Protein AF-A0A966SMQ7-F1 (afdb_monomer_lite)

Foldseek 3Di:
DDDDDPDDPVNDDDDPDDPDDDDDDDDDDPPPCPVVVQLPPQQEEEAAFPPDCPQVVCVVVVNGHHHADWDADPNDIDRYDPALVSVVVVVVCVVPDDDNHDYYHYPPPVRNVVRLLQVLQCPPFVVDPDCVGLVPPCNVVVSSDD

pLDDT: mean 89.0, std 8.27, range [53.69, 97.31]

Sequence (146 aa):
MRKAQRFSLESISNRPKEKVSHRIVINGIAGIGKTSLAAQFPSPVFIQSRGESGLQVLESAGICSAPIMPFEHDGKTFYEAQSYEDVADAIDWLAMNDHPYKTLCIDVLNGVEKLIHESVCNSQFGGDWGDKGFSSFMRGYEVSIP

Radius of gyration: 20.82 Å; chains: 1; bounding box: 60×41×55 Å

Structure (mmCIF, N/CA/C/O backbone):
data_AF-A0A966SMQ7-F1
#
_entry.id   AF-A0A966SMQ7-F1
#
loop_
_atom_site.group_PDB
_atom_site.id
_atom_site.type_symbol
_atom_site.label_atom_id
_atom_site.label_alt_id
_atom_site.label_comp_id
_atom_site.label_asym_id
_atom_site.label_entity_id
_atom_site.label_seq_id
_atom_site.pdbx_PDB_ins_code
_atom_site.Cartn_x
_atom_site.Cartn_y
_atom_site.Cartn_z
_atom_site.occupancy
_atom_site.B_iso_or_equiv
_atom_site.auth_seq_id
_atom_site.auth_comp_id
_atom_site.auth_asym_id
_atom_site.auth_atom_id
_atom_site.pdbx_PDB_model_num
ATOM 1 N N . MET A 1 1 ? -44.597 25.538 21.542 1.00 56.06 1 MET A N 1
ATOM 2 C CA . MET A 1 1 ? -44.121 24.305 22.214 1.00 56.06 1 MET A CA 1
ATOM 3 C C . MET A 1 1 ? -43.608 23.328 21.162 1.00 56.06 1 MET A C 1
ATOM 5 O O . MET A 1 1 ? -44.363 23.004 20.254 1.00 56.06 1 MET A O 1
ATOM 9 N N . ARG A 1 2 ? -42.336 22.898 21.214 1.00 54.38 2 ARG A N 1
ATOM 10 C CA . ARG A 1 2 ? -41.827 21.838 20.319 1.00 54.38 2 ARG A CA 1
ATOM 11 C C . ARG A 1 2 ? -42.464 20.503 20.727 1.00 54.38 2 ARG A C 1
ATOM 13 O O . ARG A 1 2 ? -42.486 20.187 21.911 1.00 54.38 2 ARG A O 1
ATOM 20 N N . LYS A 1 3 ? -43.009 19.758 19.755 1.00 59.59 3 LYS A N 1
ATOM 21 C CA . LYS A 1 3 ? -43.557 18.403 19.956 1.00 59.59 3 LYS A CA 1
ATOM 22 C C . LYS A 1 3 ? -42.524 17.510 20.657 1.00 59.59 3 LYS A C 1
ATOM 24 O O . LYS A 1 3 ? -41.335 17.618 20.364 1.00 59.59 3 LYS A O 1
ATOM 29 N N . ALA A 1 4 ? -43.014 16.639 21.541 1.00 72.25 4 ALA A N 1
ATOM 30 C CA . ALA A 1 4 ? -42.242 15.624 22.255 1.00 72.25 4 ALA A CA 1
ATOM 31 C C . ALA A 1 4 ? -41.311 14.830 21.316 1.00 72.25 4 ALA A C 1
ATOM 33 O O . ALA A 1 4 ? -41.637 14.619 20.142 1.00 72.25 4 ALA A O 1
ATOM 34 N N . GLN A 1 5 ? -40.147 14.424 21.838 1.00 74.00 5 GLN A N 1
ATOM 35 C CA . GLN A 1 5 ? -39.130 13.657 21.111 1.00 74.00 5 GLN A CA 1
ATOM 36 C C . GLN A 1 5 ? -39.747 12.433 20.419 1.00 74.00 5 GLN A C 1
ATOM 38 O O . GLN A 1 5 ? -40.477 11.659 21.028 1.00 74.00 5 GLN A O 1
ATOM 43 N N . ARG A 1 6 ? -39.443 12.267 19.125 1.00 84.00 6 ARG A N 1
ATOM 44 C CA . ARG A 1 6 ? -39.917 11.156 18.276 1.00 84.00 6 ARG A CA 1
ATOM 45 C C . ARG A 1 6 ? -38.964 9.950 18.265 1.00 84.00 6 ARG A C 1
ATOM 47 O O . ARG A 1 6 ? -39.022 9.141 17.347 1.00 84.00 6 ARG A O 1
ATOM 54 N N . PHE A 1 7 ? -38.051 9.870 19.226 1.00 82.69 7 PHE A N 1
ATOM 55 C CA . PHE A 1 7 ? -37.044 8.815 19.330 1.00 82.69 7 PHE A CA 1
ATOM 56 C C . PHE A 1 7 ? -36.690 8.580 20.803 1.00 82.69 7 PHE A C 1
ATOM 58 O O . PHE A 1 7 ? -36.779 9.516 21.599 1.00 82.69 7 PHE A O 1
ATOM 65 N N . SER A 1 8 ? -36.272 7.361 21.155 1.00 85.62 8 SER A N 1
ATOM 66 C CA . SER A 1 8 ? -35.666 7.049 22.458 1.00 85.62 8 SER A CA 1
ATOM 67 C C . SER A 1 8 ? -34.187 6.714 22.280 1.00 85.62 8 SER A C 1
ATOM 69 O O . SER A 1 8 ? -33.795 6.160 21.251 1.00 85.62 8 SER A O 1
ATOM 71 N N . LEU A 1 9 ? -33.352 7.032 23.272 1.00 84.38 9 LEU A N 1
ATOM 72 C CA . LEU A 1 9 ? -31.930 6.666 23.236 1.00 84.38 9 LEU A CA 1
ATOM 73 C C . LEU A 1 9 ? -31.742 5.144 23.182 1.00 84.38 9 LEU A C 1
ATOM 75 O O . LEU A 1 9 ? -30.863 4.660 22.482 1.00 84.38 9 LEU A O 1
ATOM 79 N N . GLU A 1 10 ? -32.627 4.396 23.837 1.00 85.62 10 GLU A N 1
ATOM 80 C CA . GLU A 1 10 ? -32.652 2.927 23.822 1.00 85.62 10 GLU A CA 1
ATOM 81 C C . GLU A 1 10 ? -32.962 2.349 22.432 1.00 85.62 10 GLU A C 1
ATOM 83 O O . GLU A 1 10 ? -32.532 1.247 22.109 1.00 85.62 10 GLU A O 1
ATOM 88 N N . SER A 1 11 ? -33.695 3.090 21.590 1.00 84.31 11 SER A N 1
ATOM 89 C CA . SER A 1 11 ? -34.009 2.674 20.215 1.00 84.31 11 SER A CA 1
ATOM 90 C C . SER A 1 11 ? -32.849 2.875 19.233 1.00 84.31 11 SER A C 1
ATOM 92 O O . SER A 1 11 ? -32.920 2.414 18.090 1.00 84.31 11 SER A O 1
ATOM 94 N N . ILE A 1 12 ? -31.772 3.547 19.659 1.00 86.31 12 ILE A N 1
ATOM 95 C CA . ILE A 1 12 ? -30.569 3.724 18.846 1.00 86.31 12 ILE A CA 1
ATOM 96 C C . ILE A 1 12 ? -29.869 2.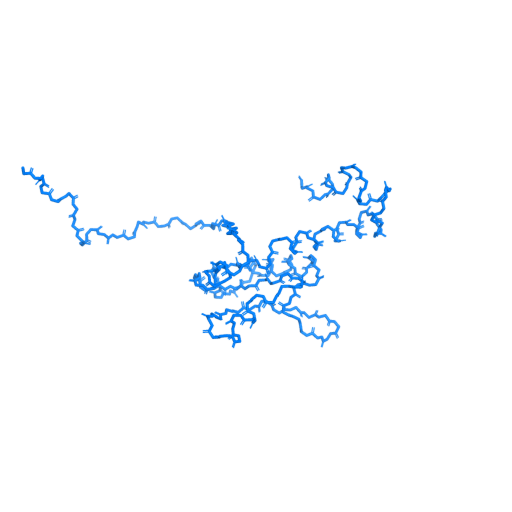374 18.747 1.00 86.31 12 ILE A C 1
ATOM 98 O O . ILE A 1 12 ? -29.251 1.885 19.688 1.00 86.31 12 ILE A O 1
ATOM 102 N N . SER A 1 13 ? -29.962 1.773 17.569 1.00 85.50 13 SER A N 1
ATOM 103 C CA . SER A 1 13 ? -29.355 0.485 17.277 1.00 85.50 13 SER A CA 1
ATOM 104 C C . SER A 1 13 ? -28.687 0.511 15.912 1.00 85.50 13 SER A C 1
ATOM 106 O O . SER A 1 13 ? -29.078 1.250 15.001 1.00 85.50 13 SER A O 1
ATOM 108 N N . ASN A 1 14 ? -27.658 -0.320 15.766 1.00 83.25 14 ASN A N 1
ATOM 109 C CA . ASN A 1 14 ? -27.121 -0.622 14.452 1.00 83.25 14 ASN A CA 1
ATOM 110 C C . ASN A 1 14 ? -28.182 -1.395 13.671 1.00 83.25 14 ASN A C 1
ATOM 112 O O . ASN A 1 14 ? -28.677 -2.422 14.130 1.00 83.25 14 ASN A O 1
ATOM 116 N N . ARG A 1 15 ? -28.518 -0.904 12.478 1.00 82.00 15 ARG A N 1
ATOM 117 C CA . ARG A 1 15 ? -29.392 -1.636 11.558 1.00 82.00 15 ARG A CA 1
ATOM 118 C C . ARG A 1 15 ? -28.704 -2.933 11.115 1.00 82.00 15 ARG A C 1
ATOM 120 O O . ARG A 1 15 ? -27.468 -2.973 11.122 1.00 82.00 15 ARG A O 1
ATOM 127 N N . PRO A 1 16 ? -29.470 -3.962 10.703 1.00 75.00 16 PRO A N 1
ATOM 128 C CA . PRO A 1 16 ? -28.907 -5.136 10.051 1.00 75.00 16 PRO A CA 1
ATOM 129 C C . PRO A 1 16 ? -27.984 -4.675 8.927 1.00 75.00 16 PRO A C 1
ATOM 131 O O . PRO A 1 16 ? -28.400 -3.930 8.039 1.00 75.00 16 PRO A O 1
ATOM 134 N N . LYS A 1 17 ? -26.708 -5.038 9.027 1.00 71.88 17 LYS A N 1
ATOM 135 C CA . LYS A 1 17 ? -25.718 -4.700 8.012 1.00 71.88 17 LYS A CA 1
ATOM 136 C C . LYS A 1 17 ? -25.735 -5.809 6.977 1.00 71.88 17 LYS A C 1
ATOM 138 O O . LYS A 1 17 ? -25.481 -6.962 7.320 1.00 71.88 17 LYS A O 1
ATOM 143 N N . GLU A 1 18 ? -26.004 -5.463 5.728 1.00 78.44 18 GLU A N 1
ATOM 144 C CA . GLU A 1 18 ? -25.628 -6.347 4.632 1.00 78.44 18 GLU A CA 1
ATOM 145 C C . GLU A 1 18 ? -24.103 -6.438 4.572 1.00 78.44 18 GLU A C 1
ATOM 147 O O . GLU A 1 18 ? -23.388 -5.467 4.841 1.00 78.44 18 GLU A O 1
ATOM 152 N N . LYS A 1 19 ? -23.594 -7.630 4.258 1.00 73.75 19 LYS A N 1
ATOM 153 C CA . LYS A 1 19 ? -22.158 -7.870 4.146 1.00 73.75 19 LYS A CA 1
ATOM 154 C C . LYS A 1 19 ? -21.695 -7.392 2.770 1.00 73.75 19 LYS A C 1
ATOM 156 O O . LYS A 1 19 ? -21.593 -8.178 1.837 1.00 73.75 19 LYS A O 1
ATOM 161 N N . VAL A 1 20 ? -21.465 -6.089 2.655 1.00 79.44 20 VAL A N 1
ATOM 162 C CA . VAL A 1 20 ? -20.941 -5.446 1.446 1.00 79.44 20 VAL A CA 1
ATOM 163 C C . VAL A 1 20 ? -19.522 -4.944 1.688 1.00 79.44 20 VAL A C 1
ATOM 165 O O . VAL A 1 20 ? -19.226 -4.349 2.724 1.00 79.44 20 VAL A O 1
ATOM 168 N N . SER A 1 21 ? -18.641 -5.181 0.721 1.00 80.56 21 SER A N 1
ATOM 169 C CA . SER A 1 21 ? -17.293 -4.615 0.719 1.00 80.56 21 SER A CA 1
ATOM 170 C C . SER A 1 21 ? -17.341 -3.233 0.075 1.00 80.56 21 SER A C 1
ATOM 172 O O . SER A 1 21 ? -17.679 -3.097 -1.101 1.00 80.56 21 SER A O 1
ATOM 174 N N . HIS A 1 22 ? -17.024 -2.195 0.845 1.00 88.31 22 HIS A N 1
ATOM 175 C CA . HIS A 1 22 ? -16.999 -0.824 0.346 1.00 88.31 22 HIS A CA 1
ATOM 176 C C . HIS A 1 22 ? -15.644 -0.501 -0.287 1.00 88.31 22 HIS A C 1
ATOM 178 O O . HIS A 1 22 ? -14.601 -0.810 0.281 1.00 88.31 22 HIS A O 1
ATOM 184 N N . ARG A 1 23 ? -15.664 0.173 -1.440 1.00 92.56 23 ARG A N 1
ATOM 185 C CA . ARG A 1 23 ? -14.479 0.802 -2.037 1.00 92.56 23 ARG A CA 1
ATOM 186 C C . ARG A 1 23 ? -14.517 2.287 -1.702 1.00 92.56 23 ARG A C 1
ATOM 188 O O . ARG A 1 23 ? -15.511 2.949 -1.993 1.00 92.56 23 ARG A O 1
ATOM 195 N N . ILE A 1 24 ? -13.467 2.792 -1.062 1.00 93.56 24 ILE A N 1
ATOM 196 C CA . ILE A 1 24 ? -13.382 4.176 -0.585 1.00 93.56 24 ILE A CA 1
ATOM 197 C C . ILE A 1 24 ? -12.110 4.793 -1.156 1.00 93.56 24 ILE A C 1
ATOM 199 O O . ILE A 1 24 ? -11.035 4.219 -1.023 1.00 93.56 24 ILE A O 1
ATOM 203 N N . VAL A 1 25 ? -12.234 5.975 -1.758 1.00 95.00 25 VAL A N 1
ATOM 204 C CA . VAL A 1 25 ? -11.090 6.788 -2.182 1.00 95.00 25 VAL A CA 1
ATOM 205 C C . VAL A 1 25 ? -11.001 7.997 -1.262 1.00 95.00 25 VAL A C 1
ATOM 207 O O . VAL A 1 25 ? -11.948 8.777 -1.164 1.00 95.00 25 VAL A O 1
ATOM 210 N N . ILE A 1 26 ? -9.864 8.150 -0.585 1.00 94.19 26 ILE A N 1
ATOM 211 C CA . ILE A 1 26 ? -9.580 9.292 0.289 1.00 94.19 26 ILE A CA 1
ATOM 212 C C . ILE A 1 26 ? -8.552 10.170 -0.418 1.00 94.19 26 ILE A C 1
ATOM 214 O O . ILE A 1 26 ? -7.385 9.802 -0.519 1.00 94.19 26 ILE A O 1
ATOM 218 N N . ASN A 1 27 ? -8.981 11.334 -0.905 1.00 92.75 27 ASN A N 1
ATOM 219 C CA . ASN A 1 27 ? -8.112 12.282 -1.596 1.00 92.75 27 ASN A CA 1
ATOM 220 C C . ASN A 1 27 ? -7.920 13.562 -0.774 1.00 92.75 27 ASN A C 1
ATOM 222 O O . ASN A 1 27 ? -8.838 14.041 -0.112 1.00 92.75 27 ASN A O 1
ATOM 226 N N . GLY A 1 28 ? -6.719 14.125 -0.835 1.00 91.56 28 GLY A N 1
ATOM 227 C CA . GLY A 1 28 ? -6.357 15.353 -0.144 1.00 91.56 28 GLY A CA 1
ATOM 228 C C . GLY A 1 28 ? -4.853 15.597 -0.169 1.00 91.56 28 GLY A C 1
ATOM 229 O O . GLY A 1 28 ? -4.060 14.700 -0.463 1.00 91.56 28 GLY A O 1
ATOM 230 N N . ILE A 1 29 ? -4.459 16.818 0.179 1.00 92.25 29 ILE A N 1
ATOM 231 C CA . ILE A 1 29 ? -3.057 17.250 0.197 1.00 92.25 29 ILE A CA 1
ATOM 232 C C . ILE A 1 29 ? -2.189 16.405 1.148 1.00 92.25 29 ILE A C 1
ATOM 234 O O . ILE A 1 29 ? -2.690 15.694 2.028 1.00 92.25 29 ILE A O 1
ATOM 238 N N . ALA A 1 30 ? -0.868 16.449 0.968 1.00 88.69 30 ALA A N 1
ATOM 239 C CA . ALA A 1 30 ? 0.075 15.813 1.889 1.00 88.69 30 ALA A CA 1
ATOM 240 C C . ALA A 1 30 ? -0.116 16.344 3.324 1.00 88.69 30 ALA A C 1
ATOM 242 O O . ALA A 1 30 ? -0.437 17.513 3.522 1.00 88.69 30 ALA A O 1
ATOM 243 N N . GLY A 1 31 ? 0.030 15.473 4.326 1.00 88.38 31 GLY A N 1
ATOM 244 C CA . GLY A 1 31 ? -0.104 15.849 5.740 1.00 88.38 31 GLY A CA 1
ATOM 245 C C . GLY A 1 31 ? -1.534 16.052 6.263 1.00 88.38 31 GLY A C 1
ATOM 246 O O . GLY A 1 31 ? -1.704 16.211 7.464 1.00 88.38 31 GLY A O 1
ATOM 247 N N . ILE A 1 32 ? -2.579 15.972 5.426 1.00 94.12 32 ILE A N 1
ATOM 248 C CA . ILE A 1 32 ? -3.983 16.127 5.876 1.00 94.12 32 ILE A CA 1
ATOM 249 C C . ILE A 1 32 ? -4.495 14.966 6.760 1.00 94.12 32 ILE A C 1
ATOM 251 O O . ILE A 1 32 ? -5.609 15.023 7.268 1.00 94.12 32 ILE A O 1
ATOM 255 N N . GLY A 1 33 ? -3.702 13.900 6.928 1.00 93.12 33 GLY A N 1
ATOM 256 C CA . GLY A 1 33 ? -4.035 12.754 7.784 1.00 93.12 33 GLY A CA 1
ATOM 257 C C . GLY A 1 33 ? -4.726 11.578 7.084 1.00 93.12 33 GLY A C 1
ATOM 258 O O . GLY A 1 33 ? -5.411 10.809 7.747 1.00 93.12 33 GLY A O 1
ATOM 259 N N . LYS A 1 34 ? -4.553 11.404 5.763 1.00 94.12 34 LYS A N 1
ATOM 260 C CA . LYS A 1 34 ? -5.151 10.284 4.997 1.00 94.12 34 LYS A CA 1
ATOM 261 C C . LYS A 1 34 ? -4.723 8.916 5.539 1.00 94.12 34 LYS A C 1
ATOM 263 O O . LYS A 1 34 ? -5.570 8.112 5.914 1.00 94.12 34 LYS A O 1
ATOM 268 N N . THR A 1 35 ? -3.414 8.692 5.630 1.00 94.25 35 THR A N 1
ATOM 269 C CA . THR A 1 35 ? -2.814 7.455 6.145 1.00 94.25 35 THR A CA 1
ATOM 270 C C . THR A 1 35 ? -3.214 7.215 7.599 1.00 94.25 35 THR A C 1
ATOM 272 O O . THR A 1 35 ? -3.658 6.124 7.944 1.00 94.25 35 THR A O 1
ATOM 275 N N . SER A 1 36 ? -3.168 8.256 8.441 1.00 95.19 36 SER A N 1
ATOM 276 C CA . SER A 1 36 ? -3.598 8.171 9.842 1.00 95.19 36 SER A CA 1
ATOM 277 C C . SER A 1 36 ? -5.074 7.797 9.979 1.00 95.19 36 SER A C 1
ATOM 279 O O . SER A 1 36 ? -5.412 6.976 10.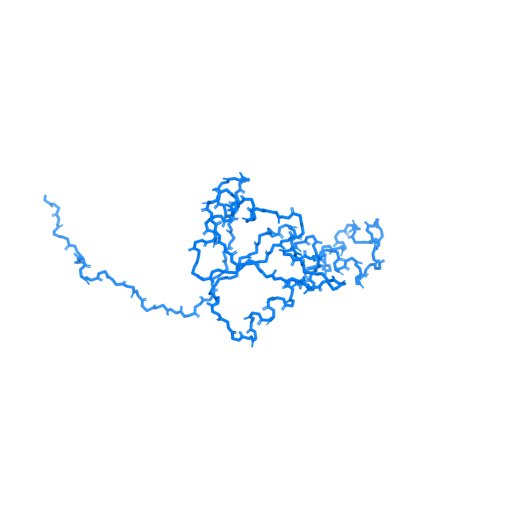824 1.00 95.19 36 SER A O 1
ATOM 281 N N . LEU A 1 37 ? -5.951 8.353 9.137 1.00 95.69 37 LEU A N 1
ATOM 282 C CA . LEU A 1 37 ? -7.370 7.997 9.099 1.00 95.69 37 LEU A CA 1
ATOM 283 C C . LEU A 1 37 ? -7.568 6.535 8.675 1.00 95.69 37 LEU A C 1
ATOM 285 O O . LEU A 1 37 ? -8.313 5.810 9.330 1.00 95.69 37 LEU A O 1
ATOM 289 N N . ALA A 1 38 ? -6.879 6.091 7.622 1.00 95.38 38 ALA A N 1
ATOM 290 C CA . ALA A 1 38 ? -6.943 4.710 7.149 1.00 95.38 38 ALA A CA 1
ATOM 291 C C . ALA A 1 38 ? -6.410 3.708 8.193 1.00 95.38 38 ALA A C 1
ATOM 293 O O . ALA A 1 38 ? -6.962 2.621 8.345 1.00 95.38 38 ALA A O 1
ATOM 294 N N . ALA A 1 39 ? -5.400 4.089 8.982 1.00 95.75 39 ALA A N 1
ATOM 295 C CA . ALA A 1 39 ? -4.867 3.270 10.071 1.00 95.75 39 ALA A CA 1
ATOM 296 C C . ALA A 1 39 ? -5.861 3.072 11.235 1.00 95.75 39 ALA A C 1
ATOM 298 O O . ALA A 1 39 ? -5.672 2.178 12.053 1.00 95.75 39 ALA A O 1
ATOM 299 N N . GLN A 1 40 ? -6.931 3.873 11.315 1.00 96.00 40 GLN A N 1
ATOM 300 C CA . GLN A 1 40 ? -8.009 3.703 12.300 1.00 96.00 40 GLN A CA 1
ATOM 301 C C . GLN A 1 40 ? -9.162 2.822 11.796 1.00 96.00 40 GLN A C 1
ATOM 303 O O . GLN A 1 40 ? -10.142 2.610 12.515 1.00 96.00 40 GLN A O 1
ATOM 308 N N . PHE A 1 41 ? -9.093 2.321 10.561 1.00 95.94 41 PHE A N 1
ATOM 309 C CA . PHE A 1 41 ? -10.126 1.436 10.030 1.00 95.94 41 PHE A CA 1
ATOM 310 C C . PHE A 1 41 ? -10.127 0.075 10.739 1.00 95.94 41 PHE A C 1
ATOM 312 O O . PHE A 1 41 ? -9.142 -0.296 11.374 1.00 95.94 41 PHE A O 1
ATOM 319 N N . PRO A 1 42 ? -11.235 -0.689 10.692 1.00 94.56 42 PRO A N 1
ATOM 320 C CA . PRO A 1 42 ? -11.296 -1.986 11.356 1.00 94.56 42 PRO A CA 1
ATOM 321 C C . PRO A 1 42 ? -10.204 -2.926 10.831 1.00 94.56 42 PRO A C 1
ATOM 323 O O . PRO A 1 42 ? -10.201 -3.234 9.639 1.00 94.56 42 PRO A O 1
ATOM 326 N N . SER A 1 43 ? -9.321 -3.389 11.725 1.00 96.19 43 SER A N 1
ATOM 327 C CA . SER A 1 43 ? -8.228 -4.342 11.452 1.00 96.19 43 SER A CA 1
ATOM 328 C C . SER A 1 43 ? -7.561 -4.100 10.085 1.00 96.19 43 SER A C 1
ATOM 330 O O . SER A 1 43 ? -7.746 -4.921 9.178 1.00 96.19 43 SER A O 1
ATOM 332 N N . PRO A 1 44 ? -6.872 -2.960 9.899 1.00 97.00 44 PRO A N 1
ATOM 333 C CA . PRO A 1 44 ? -6.353 -2.567 8.600 1.00 97.00 44 PRO A CA 1
ATOM 334 C C . PRO A 1 44 ? -5.080 -3.349 8.265 1.00 97.00 44 PRO A C 1
ATOM 336 O O . PRO A 1 44 ? -4.368 -3.787 9.168 1.00 97.00 44 PRO A O 1
ATOM 339 N N . VAL A 1 45 ? -4.786 -3.481 6.976 1.00 97.12 45 VAL A N 1
ATOM 340 C CA . VAL A 1 45 ? -3.480 -3.887 6.444 1.00 97.12 45 VAL A CA 1
ATOM 341 C C . VAL A 1 45 ? -3.131 -3.001 5.256 1.00 97.12 45 VAL A C 1
ATOM 343 O O . VAL A 1 45 ? -4.009 -2.663 4.461 1.00 97.12 45 VAL A O 1
ATOM 346 N N . PHE A 1 46 ? -1.872 -2.587 5.160 1.00 96.19 46 PHE A N 1
ATOM 347 C CA . PHE A 1 46 ? -1.404 -1.659 4.138 1.00 96.19 46 PHE A CA 1
ATOM 348 C C . PHE A 1 46 ? -0.616 -2.368 3.038 1.00 96.19 46 PHE A C 1
ATOM 350 O O . PHE A 1 46 ? 0.251 -3.189 3.320 1.00 96.19 46 PHE A O 1
ATOM 357 N N . ILE A 1 47 ? -0.875 -1.985 1.790 1.00 95.50 47 ILE A N 1
ATOM 358 C CA . ILE A 1 47 ? 0.065 -2.132 0.678 1.00 95.50 47 ILE A CA 1
ATOM 359 C C . ILE A 1 47 ? 0.592 -0.733 0.384 1.00 95.50 47 ILE A C 1
ATOM 361 O O . ILE A 1 47 ? -0.183 0.155 0.012 1.00 95.50 47 ILE A O 1
ATOM 365 N N . GLN A 1 48 ? 1.895 -0.537 0.563 1.00 93.31 48 GLN A N 1
ATOM 366 C CA . GLN A 1 48 ? 2.545 0.715 0.202 1.00 93.31 48 GLN A CA 1
ATOM 367 C C . GLN A 1 48 ? 3.162 0.613 -1.182 1.00 93.31 48 GLN A C 1
ATOM 369 O O . GLN A 1 48 ? 3.819 -0.372 -1.503 1.00 93.31 48 GLN A O 1
ATOM 374 N N . SER A 1 49 ? 2.939 1.621 -2.015 1.00 89.44 49 SER A N 1
ATOM 375 C CA . SER A 1 49 ? 3.568 1.687 -3.333 1.00 89.44 49 SER A CA 1
ATOM 376 C C . SER A 1 49 ? 5.013 2.177 -3.239 1.00 89.44 49 SER A C 1
ATOM 378 O O . SER A 1 49 ? 5.327 2.993 -2.374 1.00 89.44 49 SER A O 1
ATOM 380 N N . ARG A 1 50 ? 5.868 1.761 -4.181 1.00 86.19 50 ARG A N 1
ATOM 381 C CA . ARG A 1 50 ? 7.267 2.204 -4.288 1.00 86.19 50 ARG A CA 1
ATOM 382 C C . ARG A 1 50 ? 7.437 3.721 -4.121 1.00 86.19 50 ARG A C 1
ATOM 384 O O . ARG A 1 50 ? 6.880 4.499 -4.898 1.00 86.19 50 ARG A O 1
ATOM 391 N N . GLY A 1 51 ? 8.269 4.123 -3.160 1.00 83.12 51 GLY A N 1
ATOM 392 C CA . GLY A 1 51 ? 8.580 5.519 -2.841 1.00 83.12 51 GLY A CA 1
ATOM 393 C C . GLY A 1 51 ? 7.675 6.165 -1.786 1.00 83.12 51 GLY A C 1
ATOM 394 O O . GLY A 1 51 ? 7.910 7.322 -1.433 1.00 83.12 51 GLY A O 1
ATOM 395 N N . GLU A 1 52 ? 6.676 5.449 -1.262 1.00 82.50 52 GLU A N 1
ATOM 396 C CA . GLU A 1 52 ? 5.814 5.934 -0.183 1.00 82.50 52 GLU A CA 1
ATOM 397 C C . GLU A 1 52 ? 6.293 5.441 1.186 1.00 82.50 52 GLU A C 1
ATOM 399 O O . GLU A 1 52 ? 6.265 4.253 1.487 1.00 82.50 52 GLU A O 1
ATOM 404 N N . SER A 1 53 ? 6.652 6.384 2.059 1.00 79.62 53 SER A N 1
ATOM 405 C CA . SER A 1 53 ? 7.100 6.123 3.441 1.00 79.62 53 SER A CA 1
ATOM 406 C C . SER A 1 53 ? 6.152 6.703 4.498 1.00 79.62 53 SER A C 1
ATOM 408 O O . SER A 1 53 ? 6.504 6.843 5.671 1.00 79.62 53 SER A O 1
ATOM 410 N N . GLY A 1 54 ? 4.935 7.083 4.085 1.00 81.44 54 GLY A N 1
ATOM 411 C CA . GLY A 1 54 ? 3.993 7.830 4.918 1.00 81.44 54 GLY A CA 1
ATOM 412 C C . GLY A 1 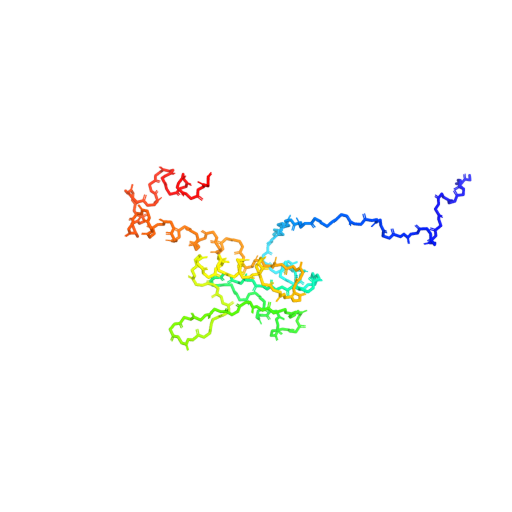54 ? 3.689 7.145 6.248 1.00 81.44 54 GLY A C 1
ATOM 413 O O . GLY A 1 54 ? 3.752 7.789 7.294 1.00 81.44 54 GLY A O 1
ATOM 414 N N . LEU A 1 55 ? 3.417 5.838 6.235 1.00 87.06 55 LEU A N 1
ATOM 415 C CA . LEU A 1 55 ? 3.087 5.104 7.454 1.00 87.06 55 LEU A CA 1
ATOM 416 C C . LEU A 1 55 ? 4.299 4.964 8.385 1.00 87.06 55 LEU A C 1
ATOM 418 O O . LEU A 1 55 ? 4.161 5.238 9.570 1.00 87.06 55 LEU A O 1
ATOM 422 N N . GLN A 1 56 ? 5.490 4.663 7.863 1.00 88.12 56 GLN A N 1
ATOM 423 C CA . GLN A 1 56 ? 6.721 4.540 8.656 1.00 88.12 56 GLN A CA 1
ATOM 424 C C . GLN A 1 56 ? 7.106 5.858 9.336 1.00 88.12 56 GLN A C 1
ATOM 426 O O . GLN A 1 56 ? 7.549 5.870 10.488 1.00 88.12 56 GLN A O 1
ATOM 431 N N . VAL A 1 57 ? 6.932 6.985 8.637 1.00 88.19 57 VAL A N 1
ATOM 432 C CA . VAL A 1 57 ? 7.159 8.323 9.203 1.00 88.19 57 VAL A CA 1
ATOM 433 C C . VAL A 1 57 ? 6.175 8.597 10.341 1.00 88.19 57 VAL A C 1
ATOM 435 O O . VAL A 1 57 ? 6.574 9.084 11.399 1.00 88.19 57 VAL A O 1
ATOM 438 N N . LEU A 1 58 ? 4.897 8.260 10.151 1.00 91.31 58 LEU A N 1
ATOM 439 C CA . LEU A 1 58 ? 3.863 8.437 11.173 1.00 91.31 58 LEU A CA 1
ATOM 440 C C . LEU A 1 58 ? 4.066 7.502 12.374 1.00 91.31 58 LEU A C 1
ATOM 442 O O . LEU A 1 58 ? 3.844 7.928 13.508 1.00 91.31 58 LEU A O 1
ATOM 446 N N . GLU A 1 59 ? 4.529 6.275 12.143 1.00 91.31 59 GLU A N 1
ATOM 447 C CA . GLU A 1 59 ? 4.905 5.318 13.187 1.00 91.31 59 GLU A CA 1
ATOM 448 C C . GLU A 1 59 ? 6.081 5.830 14.010 1.00 91.31 59 GLU A C 1
ATOM 450 O O . GLU A 1 59 ? 6.008 5.872 15.238 1.00 91.31 59 GLU A O 1
ATOM 455 N N . SER A 1 60 ? 7.131 6.311 13.341 1.00 90.31 60 SER A N 1
ATOM 456 C CA . SER A 1 60 ? 8.314 6.887 13.994 1.00 90.31 60 SER A CA 1
ATOM 457 C C . SER A 1 60 ? 7.978 8.135 14.815 1.00 90.31 60 SER A C 1
ATOM 459 O O . SER A 1 60 ? 8.615 8.407 15.831 1.00 90.31 60 SER A O 1
ATOM 461 N N . ALA A 1 61 ? 6.956 8.886 14.398 1.00 91.62 61 ALA A N 1
ATOM 462 C CA . ALA A 1 61 ? 6.428 10.036 15.126 1.00 91.62 61 ALA A CA 1
ATOM 463 C C . ALA A 1 61 ? 5.414 9.664 16.229 1.00 91.62 61 ALA A C 1
ATOM 465 O O . ALA A 1 61 ? 4.926 10.555 16.924 1.00 91.62 61 ALA A O 1
ATOM 466 N N . GLY A 1 62 ? 5.068 8.382 16.392 1.00 92.06 62 GLY A N 1
ATOM 467 C CA . GLY A 1 62 ? 4.091 7.915 17.381 1.00 92.06 62 GLY A CA 1
ATOM 468 C C . GLY A 1 62 ? 2.647 8.347 17.096 1.00 92.06 62 GLY A C 1
ATOM 469 O O . GLY A 1 62 ? 1.837 8.411 18.018 1.00 92.06 62 GLY A O 1
ATOM 470 N N . ILE A 1 63 ? 2.320 8.676 15.842 1.00 91.38 63 ILE A N 1
ATOM 471 C CA . ILE A 1 63 ? 1.005 9.205 15.446 1.00 91.38 63 ILE A CA 1
ATOM 472 C C . ILE A 1 63 ? 0.006 8.072 15.195 1.00 91.38 63 ILE A C 1
ATOM 474 O O . ILE A 1 63 ? -1.136 8.131 15.649 1.00 91.38 63 ILE A O 1
ATOM 478 N N . CYS A 1 64 ? 0.413 7.047 14.450 1.00 90.81 64 CYS A N 1
ATOM 479 C CA . CYS A 1 64 ? -0.392 5.858 14.184 1.00 90.81 64 CYS A CA 1
ATOM 480 C C . CYS A 1 64 ? 0.514 4.680 13.830 1.00 90.81 64 CYS A C 1
ATOM 482 O O . CYS A 1 64 ? 1.650 4.897 13.427 1.00 90.81 64 CYS A O 1
ATOM 484 N N . SER A 1 65 ? -0.004 3.458 13.938 1.00 93.00 65 SER A N 1
ATOM 485 C CA . SER A 1 65 ? 0.673 2.239 13.490 1.00 93.00 65 SER A CA 1
ATOM 486 C C . SER A 1 65 ? -0.337 1.279 12.881 1.00 93.00 65 SER A C 1
ATOM 488 O O . SER A 1 65 ? -1.490 1.225 13.321 1.00 93.00 65 SER A O 1
ATOM 490 N N . ALA A 1 66 ? 0.090 0.565 11.846 1.00 94.88 66 ALA A N 1
ATOM 491 C CA . ALA A 1 66 ? -0.706 -0.449 11.175 1.00 94.88 66 ALA A CA 1
ATOM 492 C C . ALA A 1 66 ? 0.214 -1.461 10.474 1.00 94.88 66 ALA A C 1
ATOM 494 O O . ALA A 1 66 ? 1.310 -1.104 10.053 1.00 94.88 66 ALA A O 1
ATOM 495 N N . PRO A 1 67 ? -0.214 -2.725 10.321 1.00 95.62 67 PRO A N 1
ATOM 496 C CA . PRO A 1 67 ? 0.594 -3.728 9.643 1.00 95.62 67 PRO A CA 1
ATOM 497 C C . PRO A 1 67 ? 0.699 -3.429 8.143 1.00 95.62 67 PRO A C 1
ATOM 499 O O . PRO A 1 67 ? -0.276 -3.013 7.510 1.00 95.62 67 PRO A O 1
ATOM 502 N N . ILE A 1 68 ? 1.877 -3.694 7.584 1.00 94.81 68 ILE A N 1
ATOM 503 C CA . ILE A 1 68 ? 2.205 -3.521 6.166 1.00 94.81 68 ILE A CA 1
ATOM 504 C C . ILE A 1 68 ? 2.491 -4.901 5.570 1.00 94.81 68 ILE A C 1
ATOM 506 O O . ILE A 1 68 ? 3.152 -5.719 6.212 1.00 94.81 68 ILE A O 1
ATOM 510 N N . MET A 1 69 ? 1.992 -5.162 4.361 1.00 95.31 69 MET A N 1
ATOM 511 C CA . MET A 1 69 ? 2.306 -6.376 3.608 1.00 95.31 69 MET A CA 1
ATOM 512 C C . MET A 1 69 ? 3.812 -6.431 3.297 1.00 95.31 69 MET A C 1
ATOM 514 O O . MET A 1 69 ? 4.333 -5.478 2.714 1.00 95.31 69 MET A O 1
ATOM 518 N N . PRO A 1 70 ? 4.520 -7.508 3.679 1.00 94.81 70 PRO A N 1
ATOM 519 C CA . PRO A 1 70 ? 5.909 -7.710 3.293 1.00 94.81 70 PRO A CA 1
ATOM 520 C C . PRO A 1 70 ? 6.004 -8.347 1.899 1.00 94.81 70 PRO A C 1
ATOM 522 O O . PRO A 1 70 ? 5.197 -9.207 1.547 1.00 94.81 70 PRO A O 1
ATOM 525 N N . PHE A 1 71 ? 7.035 -7.974 1.145 1.00 94.12 71 PHE A N 1
ATOM 526 C CA . PHE A 1 71 ? 7.368 -8.523 -0.170 1.00 94.12 71 PHE A CA 1
ATOM 527 C C . PHE A 1 71 ? 8.807 -9.035 -0.164 1.00 94.12 71 PHE A C 1
ATOM 529 O O . PHE A 1 71 ? 9.696 -8.364 0.353 1.00 94.12 71 PHE A O 1
ATOM 536 N N . GLU A 1 72 ? 9.052 -10.211 -0.734 1.00 94.69 72 GLU A N 1
ATOM 537 C CA . GLU A 1 72 ? 10.384 -10.821 -0.778 1.00 94.69 72 GLU A CA 1
ATOM 538 C C . GLU A 1 72 ? 10.971 -10.721 -2.185 1.00 94.69 72 GLU A C 1
ATOM 540 O O . GLU A 1 72 ? 10.449 -11.316 -3.124 1.00 94.69 72 GLU A O 1
ATOM 545 N N . HIS A 1 73 ? 12.098 -10.020 -2.316 1.00 91.44 73 HIS A N 1
ATOM 546 C CA . HIS A 1 73 ? 12.843 -9.891 -3.572 1.00 91.44 73 HIS A CA 1
ATOM 547 C C . HIS A 1 73 ? 14.319 -10.195 -3.325 1.00 91.44 73 HIS A C 1
ATOM 549 O O . HIS A 1 73 ? 14.937 -9.614 -2.433 1.00 91.44 73 HIS A O 1
ATOM 555 N N . ASP A 1 74 ? 14.899 -11.120 -4.095 1.00 91.56 74 ASP A N 1
ATOM 556 C CA . ASP A 1 74 ? 16.317 -11.511 -4.006 1.00 91.56 74 ASP A CA 1
ATOM 557 C C . ASP A 1 74 ? 16.801 -11.835 -2.574 1.00 91.56 74 ASP A C 1
ATOM 559 O O . ASP A 1 74 ? 17.919 -11.500 -2.169 1.00 91.56 74 ASP A O 1
ATOM 563 N N . GLY A 1 75 ? 15.939 -12.483 -1.781 1.00 92.44 75 GLY A N 1
ATOM 564 C CA . GLY A 1 75 ? 16.224 -12.855 -0.391 1.00 92.44 75 GLY A CA 1
ATOM 565 C C . GLY A 1 75 ? 16.213 -11.684 0.597 1.00 92.44 75 GLY A C 1
ATOM 566 O O . GLY A 1 75 ? 16.826 -11.784 1.663 1.00 92.44 75 GLY A O 1
ATOM 567 N N . LYS A 1 76 ? 15.569 -10.567 0.243 1.00 93.75 76 LYS A N 1
ATOM 568 C CA . LYS A 1 76 ? 15.363 -9.408 1.113 1.00 93.75 76 LYS A CA 1
ATOM 569 C C . LYS A 1 76 ? 13.879 -9.071 1.217 1.00 93.75 76 LYS A C 1
ATOM 571 O O . LYS A 1 76 ? 13.185 -8.998 0.205 1.00 93.75 76 LYS A O 1
ATOM 576 N N . THR A 1 77 ? 13.457 -8.733 2.431 1.00 93.56 77 THR A N 1
ATOM 577 C CA . THR A 1 77 ? 12.117 -8.223 2.713 1.00 93.56 77 THR A CA 1
ATOM 578 C C . THR A 1 77 ? 12.027 -6.724 2.432 1.00 93.56 77 THR A C 1
ATOM 580 O O . THR A 1 77 ? 12.823 -5.929 2.939 1.00 93.56 77 THR A O 1
ATOM 583 N N . PHE A 1 78 ? 11.004 -6.334 1.685 1.00 91.69 78 PHE A N 1
ATOM 584 C CA . PHE A 1 78 ? 10.603 -4.962 1.410 1.00 91.69 78 PHE A CA 1
ATOM 585 C C . PHE A 1 78 ? 9.192 -4.727 1.954 1.00 91.69 78 PHE A C 1
ATOM 587 O O . PHE A 1 78 ? 8.367 -5.634 1.976 1.00 91.69 78 PHE A O 1
ATOM 594 N N . TYR A 1 79 ? 8.906 -3.498 2.379 1.00 92.25 79 TYR A N 1
ATOM 595 C CA . TYR A 1 79 ? 7.572 -3.079 2.842 1.00 92.25 79 TYR A CA 1
ATOM 596 C C . TYR A 1 79 ? 6.893 -2.117 1.861 1.00 92.25 79 TYR A C 1
ATOM 598 O O . TYR A 1 79 ? 5.874 -1.511 2.166 1.00 92.25 79 TYR A O 1
ATOM 606 N N . GLU A 1 80 ? 7.465 -1.991 0.668 1.00 92.88 80 GLU A N 1
ATOM 607 C CA . GLU A 1 80 ? 6.908 -1.259 -0.459 1.00 92.88 80 GLU A CA 1
ATOM 608 C C . GLU A 1 80 ? 6.827 -2.228 -1.638 1.00 92.88 80 GLU A C 1
ATOM 610 O O . GLU A 1 80 ? 7.830 -2.868 -1.967 1.00 92.88 80 GLU A O 1
ATOM 615 N N . ALA A 1 81 ? 5.667 -2.311 -2.283 1.00 93.88 81 ALA A N 1
ATOM 616 C CA . ALA A 1 81 ? 5.485 -3.071 -3.510 1.00 93.88 81 ALA A CA 1
ATOM 617 C C . ALA A 1 81 ? 6.382 -2.487 -4.608 1.00 93.88 81 ALA A C 1
ATOM 619 O O . ALA A 1 81 ? 6.317 -1.289 -4.907 1.00 93.88 81 ALA A O 1
ATOM 620 N N . GLN A 1 82 ? 7.230 -3.331 -5.192 1.00 92.19 82 GLN A N 1
ATOM 621 C CA . GLN A 1 82 ? 8.207 -2.959 -6.213 1.00 92.19 82 GLN A CA 1
ATOM 622 C C . GLN A 1 82 ? 7.685 -3.180 -7.633 1.00 92.19 82 GLN A C 1
ATOM 624 O O . GLN A 1 82 ? 8.204 -2.556 -8.564 1.00 92.19 82 GLN A O 1
ATOM 629 N N . SER A 1 83 ? 6.660 -4.021 -7.792 1.00 93.56 83 SER A N 1
ATOM 630 C CA . SER A 1 83 ? 6.023 -4.333 -9.071 1.00 93.56 83 SER A CA 1
ATOM 631 C C . SER A 1 83 ? 4.495 -4.409 -8.960 1.00 93.56 83 SER A C 1
ATOM 633 O O . SER A 1 83 ? 3.924 -4.340 -7.871 1.00 93.56 83 SER A O 1
ATOM 635 N N . TYR A 1 84 ? 3.808 -4.513 -10.100 1.00 93.56 84 TYR A N 1
ATOM 636 C CA . TYR A 1 84 ? 2.359 -4.729 -10.105 1.00 93.56 84 TYR A CA 1
ATOM 637 C C . TYR A 1 84 ? 1.998 -6.109 -9.544 1.00 93.56 84 TYR A C 1
ATOM 639 O O . TYR A 1 84 ? 0.991 -6.250 -8.855 1.00 93.56 84 TYR A O 1
ATOM 647 N N . GLU A 1 85 ? 2.844 -7.100 -9.803 1.00 94.75 85 GLU A N 1
ATOM 648 C CA . GLU A 1 85 ? 2.673 -8.483 -9.369 1.00 94.75 85 GLU A CA 1
ATOM 649 C C . GLU A 1 85 ? 2.683 -8.576 -7.839 1.00 94.75 85 GLU A C 1
ATOM 651 O O . GLU A 1 85 ? 1.799 -9.216 -7.287 1.00 94.75 85 GLU A O 1
ATOM 656 N N . ASP A 1 86 ? 3.546 -7.820 -7.145 1.00 95.56 86 ASP A N 1
ATOM 657 C CA . ASP A 1 86 ? 3.495 -7.693 -5.678 1.00 95.56 86 ASP A CA 1
ATOM 658 C C . ASP A 1 86 ? 2.094 -7.282 -5.186 1.00 95.56 86 ASP A C 1
ATOM 660 O O . ASP A 1 86 ? 1.540 -7.853 -4.245 1.00 95.56 86 ASP A O 1
ATOM 664 N N . VAL A 1 87 ? 1.497 -6.275 -5.832 1.00 95.38 87 VAL A N 1
ATOM 665 C CA . VAL A 1 87 ? 0.172 -5.762 -5.460 1.00 95.38 87 VAL A CA 1
ATOM 666 C C . VAL A 1 87 ? -0.917 -6.788 -5.773 1.00 95.38 87 VAL A C 1
ATOM 668 O O . VAL A 1 87 ? -1.801 -7.006 -4.942 1.00 95.38 87 VAL A O 1
ATOM 671 N N . ALA A 1 88 ? -0.867 -7.402 -6.956 1.00 95.31 88 ALA A N 1
ATOM 672 C CA . ALA A 1 88 ? -1.835 -8.400 -7.396 1.00 95.31 88 ALA A CA 1
ATOM 673 C C . ALA A 1 88 ? -1.799 -9.647 -6.501 1.00 95.31 88 ALA A C 1
ATOM 675 O O . ALA A 1 88 ? -2.837 -10.036 -5.967 1.00 95.31 88 ALA A O 1
ATOM 676 N N . ASP A 1 89 ? -0.611 -10.190 -6.238 1.00 96.06 89 ASP A N 1
ATOM 677 C CA . ASP A 1 89 ? -0.409 -11.371 -5.401 1.00 96.06 89 ASP A CA 1
ATOM 678 C C . ASP A 1 89 ? -0.870 -11.122 -3.961 1.00 96.06 89 ASP A C 1
ATOM 680 O O . ASP A 1 89 ? -1.514 -11.978 -3.354 1.00 96.06 89 ASP A O 1
ATO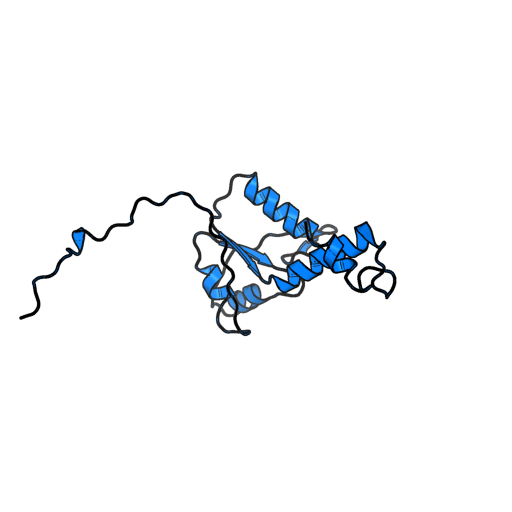M 684 N N . ALA A 1 90 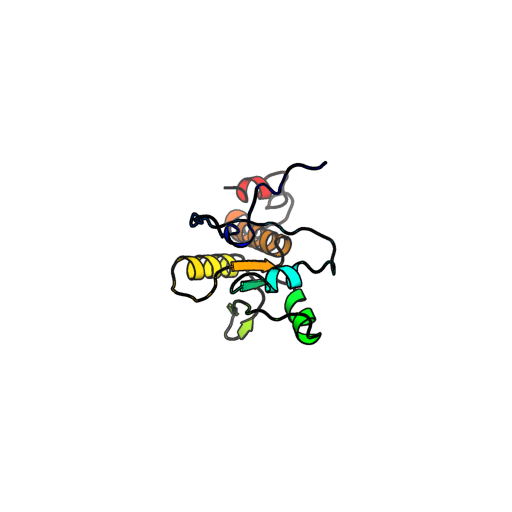? -0.613 -9.931 -3.406 1.00 96.50 90 ALA A N 1
ATOM 685 C CA . ALA A 1 90 ? -1.111 -9.569 -2.080 1.00 96.50 90 ALA A CA 1
ATOM 686 C C . ALA A 1 90 ? -2.646 -9.497 -2.031 1.00 96.50 90 ALA A C 1
ATOM 688 O O . ALA A 1 90 ? -3.253 -9.956 -1.059 1.00 96.50 90 ALA A O 1
ATOM 689 N N . ILE A 1 91 ? -3.285 -8.935 -3.063 1.00 95.81 91 ILE A N 1
ATOM 690 C CA . ILE A 1 91 ? -4.750 -8.873 -3.159 1.00 95.81 91 ILE A CA 1
ATOM 691 C C . ILE A 1 91 ? -5.339 -10.278 -3.293 1.00 95.81 91 ILE A C 1
ATOM 693 O O . ILE A 1 91 ? -6.286 -10.599 -2.573 1.00 95.81 91 ILE A O 1
ATOM 697 N N . ASP A 1 92 ? -4.776 -11.115 -4.160 1.00 96.75 92 ASP A N 1
ATOM 698 C CA . ASP A 1 92 ? -5.224 -12.493 -4.356 1.00 96.75 92 ASP A CA 1
ATOM 699 C C . ASP A 1 92 ? -5.038 -13.318 -3.082 1.00 96.75 92 ASP A C 1
ATOM 701 O O . ASP A 1 92 ? -5.950 -14.037 -2.663 1.00 96.75 92 ASP A O 1
ATOM 705 N N . TRP A 1 93 ? -3.910 -13.151 -2.388 1.00 97.06 93 TRP A N 1
ATOM 706 C CA . TRP A 1 93 ? -3.675 -13.816 -1.113 1.00 97.06 93 TRP A CA 1
ATOM 707 C C . TRP A 1 93 ? -4.727 -13.421 -0.071 1.00 97.06 93 TRP A C 1
ATOM 709 O O . TRP A 1 93 ? -5.321 -14.302 0.551 1.00 97.06 93 TRP A O 1
ATOM 719 N N . LEU A 1 94 ? -5.014 -12.122 0.078 1.00 96.12 94 LEU A N 1
ATOM 720 C CA . LEU A 1 94 ? -6.063 -11.627 0.979 1.00 96.12 94 LEU A CA 1
ATOM 721 C C . LEU A 1 94 ? -7.466 -12.095 0.549 1.00 96.12 94 LEU A C 1
ATOM 723 O O . LEU A 1 94 ? -8.341 -12.307 1.380 1.00 96.12 94 LEU A O 1
ATOM 727 N N . ALA A 1 95 ? -7.715 -12.282 -0.745 1.00 94.31 95 ALA A N 1
ATOM 728 C CA . ALA A 1 95 ? -9.009 -12.754 -1.228 1.00 94.31 95 ALA A CA 1
ATOM 729 C C . ALA A 1 95 ? -9.235 -14.255 -0.979 1.00 94.31 95 ALA A C 1
ATOM 731 O O . ALA A 1 95 ? -10.382 -14.681 -0.819 1.00 94.31 95 ALA A O 1
ATOM 732 N N . MET A 1 96 ? -8.164 -15.054 -0.980 1.00 96.81 96 MET A N 1
ATOM 733 C CA . MET A 1 96 ? -8.242 -16.519 -0.999 1.00 96.81 96 MET A CA 1
ATOM 734 C C . MET A 1 96 ? -7.870 -17.195 0.327 1.00 96.81 96 MET A C 1
ATOM 736 O O . MET A 1 96 ? -8.206 -18.365 0.510 1.00 96.81 96 MET A O 1
ATOM 740 N N . ASN A 1 97 ? -7.189 -16.500 1.241 1.00 97.19 97 ASN A N 1
ATOM 741 C CA . ASN A 1 97 ? -6.670 -17.082 2.482 1.00 97.19 97 ASN A CA 1
ATOM 742 C C . ASN A 1 97 ? -7.351 -16.503 3.727 1.00 97.19 97 ASN A C 1
ATOM 744 O O . ASN A 1 97 ? -7.803 -15.359 3.746 1.00 97.19 97 ASN A O 1
ATOM 748 N N . ASP A 1 98 ? -7.380 -17.290 4.804 1.00 97.31 98 ASP A N 1
ATOM 749 C CA . ASP A 1 98 ? -7.899 -16.839 6.094 1.00 97.31 98 ASP A CA 1
ATOM 750 C C . ASP A 1 98 ? -6.942 -15.844 6.763 1.00 97.31 98 ASP A C 1
ATOM 752 O O . ASP A 1 98 ? -5.754 -16.111 6.950 1.00 97.31 98 ASP A O 1
ATOM 756 N N . HIS A 1 99 ? -7.480 -14.702 7.191 1.00 96.81 99 HIS A N 1
ATOM 757 C CA . HIS A 1 99 ? -6.716 -13.658 7.866 1.00 96.81 99 HIS A CA 1
ATOM 758 C C . HIS A 1 99 ? -7.599 -12.803 8.797 1.00 96.81 99 HIS A C 1
ATOM 760 O O . HIS A 1 99 ? -8.819 -12.728 8.621 1.00 96.81 99 HIS A O 1
ATOM 766 N N . PRO A 1 100 ? -7.018 -12.087 9.779 1.00 96.88 100 PRO A N 1
ATOM 767 C CA . PRO A 1 100 ? -7.787 -11.245 10.700 1.00 96.88 100 PRO A CA 1
ATOM 768 C C . PRO A 1 100 ? -8.150 -9.861 10.131 1.00 96.88 100 PRO A C 1
ATOM 770 O O . PRO A 1 100 ? -8.934 -9.133 10.749 1.00 96.88 100 PRO A O 1
ATOM 773 N N . TYR A 1 101 ? -7.572 -9.467 8.992 1.00 96.69 101 TYR A N 1
ATOM 774 C CA . TYR A 1 101 ? -7.755 -8.135 8.414 1.00 96.69 101 TYR A CA 1
ATOM 775 C C . TYR A 1 101 ? -9.168 -7.927 7.869 1.00 96.69 101 TYR A C 1
ATOM 777 O O . TYR A 1 101 ? -9.772 -8.831 7.296 1.00 96.69 101 TYR A O 1
ATOM 785 N N . LYS A 1 102 ? -9.706 -6.720 8.059 1.00 94.94 102 LYS A N 1
ATOM 786 C CA . LYS A 1 102 ? -11.050 -6.335 7.590 1.00 94.94 102 LYS A CA 1
ATOM 787 C C . LYS A 1 102 ? -11.026 -5.174 6.607 1.00 94.94 102 LYS A C 1
ATOM 789 O O . LYS A 1 102 ? -12.051 -4.900 5.988 1.00 94.94 102 LYS A O 1
ATOM 794 N N . THR A 1 103 ? -9.880 -4.510 6.471 1.00 95.94 103 THR A N 1
ATOM 795 C CA . THR A 1 103 ? -9.705 -3.385 5.558 1.00 95.94 103 THR A CA 1
ATOM 796 C C . THR A 1 103 ? -8.343 -3.472 4.886 1.00 95.94 103 THR A C 1
ATOM 798 O O . THR A 1 103 ? -7.329 -3.525 5.575 1.00 95.94 103 THR A O 1
ATOM 801 N N . LEU A 1 104 ? -8.324 -3.467 3.554 1.00 96.56 104 LEU A N 1
ATOM 802 C CA . LEU A 1 104 ? -7.108 -3.275 2.769 1.00 96.56 104 LEU A CA 1
ATOM 803 C C . LEU A 1 104 ? -6.953 -1.783 2.460 1.00 96.56 104 LEU A C 1
ATOM 805 O O . LEU A 1 104 ? -7.852 -1.168 1.883 1.00 96.56 104 LEU A O 1
ATOM 809 N N . CYS A 1 105 ? -5.813 -1.218 2.836 1.00 95.69 105 CYS A N 1
ATOM 810 C CA . CYS A 1 105 ? -5.433 0.163 2.579 1.00 95.69 105 CYS A CA 1
ATOM 811 C C . CYS A 1 105 ? -4.322 0.189 1.521 1.00 95.69 105 CYS A C 1
ATOM 813 O O . CYS A 1 105 ? -3.261 -0.389 1.731 1.00 95.69 105 CYS A O 1
ATOM 815 N N . ILE A 1 106 ? -4.551 0.864 0.395 1.00 94.38 106 ILE A N 1
ATOM 816 C CA . ILE A 1 106 ? -3.537 1.060 -0.652 1.00 94.38 106 ILE A CA 1
ATOM 817 C C . ILE A 1 106 ? -3.040 2.503 -0.550 1.00 94.38 106 ILE A C 1
ATOM 819 O O . ILE A 1 106 ? -3.814 3.432 -0.795 1.00 94.38 106 ILE A O 1
ATOM 823 N N . ASP A 1 107 ? -1.776 2.690 -0.171 1.00 90.00 107 ASP A N 1
ATOM 824 C CA . ASP A 1 107 ? -1.175 4.008 0.072 1.00 90.00 107 ASP A CA 1
ATOM 825 C C . ASP A 1 107 ? 0.151 4.147 -0.714 1.00 90.00 107 ASP A C 1
ATOM 827 O O . ASP A 1 107 ? 1.172 3.611 -0.301 1.00 90.00 107 ASP A O 1
ATOM 831 N N . VAL A 1 108 ? 0.202 4.770 -1.897 1.00 86.56 108 VAL A N 1
ATOM 832 C CA . VAL A 1 108 ? -0.814 5.607 -2.557 1.00 86.56 108 VAL A CA 1
ATOM 833 C C . VAL A 1 108 ? -1.203 5.064 -3.935 1.00 86.56 108 VAL A C 1
ATOM 835 O O . VAL A 1 108 ? -0.413 4.438 -4.641 1.00 86.56 108 VAL A O 1
ATOM 838 N N . LEU A 1 109 ? -2.437 5.356 -4.359 1.00 86.88 109 LEU A N 1
ATOM 839 C CA . LEU A 1 109 ? -2.989 4.909 -5.644 1.00 86.88 109 LEU A CA 1
ATOM 840 C C . LEU A 1 109 ? -2.122 5.288 -6.855 1.00 86.88 109 LEU A C 1
ATOM 842 O O . LEU A 1 109 ? -1.918 4.449 -7.725 1.00 86.88 109 LEU A O 1
ATOM 846 N N . ASN A 1 110 ? -1.567 6.503 -6.895 1.00 87.06 110 ASN A N 1
ATOM 847 C CA . ASN A 1 110 ? -0.731 6.947 -8.018 1.00 87.06 110 ASN A CA 1
ATOM 848 C C . ASN A 1 110 ? 0.555 6.114 -8.154 1.00 87.06 110 ASN A C 1
ATOM 850 O O . ASN A 1 110 ? 1.068 5.928 -9.256 1.00 87.06 110 ASN A O 1
ATOM 854 N N . GLY A 1 111 ? 1.094 5.618 -7.036 1.00 89.75 111 GLY A N 1
ATOM 855 C CA . GLY A 1 111 ? 2.253 4.736 -7.069 1.00 89.75 111 GLY A CA 1
ATOM 856 C C . GLY A 1 111 ? 1.894 3.383 -7.681 1.00 89.75 111 GLY A C 1
ATOM 857 O O . GLY A 1 111 ? 2.614 2.902 -8.549 1.00 89.75 111 GLY A O 1
ATOM 858 N N . VAL A 1 112 ? 0.740 2.815 -7.315 1.00 90.81 112 VAL A N 1
ATOM 859 C CA . VAL A 1 112 ? 0.230 1.573 -7.924 1.00 90.81 112 VAL A CA 1
ATOM 860 C C . VAL A 1 112 ? -0.089 1.753 -9.411 1.00 90.81 112 VAL A C 1
ATOM 862 O O . VAL A 1 112 ? 0.258 0.888 -10.208 1.00 90.81 112 VAL A O 1
ATOM 865 N N . GLU A 1 113 ? -0.674 2.883 -9.812 1.00 90.94 113 GLU A N 1
ATOM 866 C CA . GLU A 1 113 ? -0.906 3.219 -11.226 1.00 90.94 113 GLU A CA 1
ATOM 867 C C . GLU A 1 113 ? 0.396 3.162 -12.038 1.00 90.94 113 GLU A C 1
ATOM 869 O O . GLU A 1 113 ? 0.447 2.563 -13.112 1.00 90.94 113 GLU A O 1
ATOM 874 N N . LYS A 1 114 ? 1.486 3.714 -11.493 1.00 90.69 114 LYS A N 1
ATOM 875 C CA . LYS A 1 114 ? 2.798 3.655 -12.139 1.00 90.69 114 LYS A CA 1
ATOM 876 C C . LYS A 1 114 ? 3.314 2.218 -12.283 1.00 90.69 114 LYS A C 1
ATOM 878 O O . LYS A 1 114 ? 3.847 1.882 -13.337 1.00 90.69 114 LYS A O 1
ATOM 883 N N . LEU A 1 115 ? 3.133 1.376 -11.263 1.00 92.19 115 LEU A N 1
ATOM 884 C CA . LEU A 1 115 ? 3.513 -0.042 -11.316 1.00 92.19 115 LEU A CA 1
ATOM 885 C C . LEU A 1 115 ? 2.717 -0.805 -12.388 1.00 92.19 115 LEU A C 1
ATOM 887 O O . LEU A 1 115 ? 3.289 -1.613 -13.117 1.00 92.19 115 LEU A O 1
ATOM 891 N N . ILE A 1 116 ? 1.423 -0.504 -12.537 1.00 91.44 116 ILE A N 1
ATOM 892 C CA . ILE A 1 116 ? 0.579 -1.063 -13.604 1.00 91.44 116 ILE A CA 1
ATOM 893 C C . ILE A 1 116 ? 1.119 -0.654 -14.978 1.00 91.44 116 ILE A C 1
ATOM 895 O O . ILE A 1 116 ? 1.330 -1.511 -15.833 1.00 91.44 116 ILE A O 1
ATOM 899 N N . HIS A 1 117 ? 1.400 0.636 -15.188 1.00 91.44 117 HIS A N 1
ATOM 900 C CA . HIS A 1 117 ? 1.963 1.114 -16.454 1.00 91.44 117 HIS A CA 1
ATOM 901 C C . HIS A 1 117 ? 3.315 0.464 -16.773 1.00 91.44 117 HIS A C 1
ATOM 903 O O . HIS A 1 117 ? 3.571 0.123 -17.925 1.00 91.44 117 HIS A O 1
ATOM 909 N N . GLU A 1 118 ? 4.171 0.251 -15.770 1.00 92.06 118 GLU A N 1
ATOM 910 C CA . GLU A 1 118 ? 5.434 -0.476 -15.932 1.00 92.06 118 GLU A CA 1
ATOM 911 C C . GLU A 1 118 ? 5.208 -1.927 -16.380 1.00 92.06 118 GLU A C 1
ATOM 913 O O . GLU A 1 118 ? 5.831 -2.364 -17.351 1.00 92.06 118 GLU A O 1
ATOM 918 N N . SER A 1 119 ? 4.278 -2.650 -15.749 1.00 92.12 119 SER A N 1
ATOM 919 C CA . SER A 1 119 ? 3.937 -4.029 -16.132 1.00 92.12 119 SER A CA 1
ATOM 920 C C . SER A 1 119 ? 3.367 -4.106 -17.560 1.00 92.12 119 SER A C 1
ATOM 922 O O . SER A 1 119 ? 3.805 -4.931 -18.371 1.00 92.12 119 SER A O 1
ATOM 924 N N . VAL A 1 120 ? 2.475 -3.182 -17.937 1.00 91.31 120 VAL A N 1
ATOM 925 C CA . VAL A 1 120 ? 1.921 -3.098 -19.303 1.00 91.31 120 VAL A CA 1
ATOM 926 C C . VAL A 1 120 ? 2.999 -2.737 -20.328 1.00 91.31 120 VAL A C 1
ATOM 928 O O . VAL A 1 120 ? 3.090 -3.371 -21.379 1.00 91.31 120 VAL A O 1
ATOM 931 N N . CYS A 1 121 ? 3.851 -1.751 -20.036 1.00 92.12 121 CYS A N 1
ATOM 932 C CA . CYS A 1 121 ? 4.947 -1.356 -20.921 1.00 92.12 121 CYS A CA 1
ATOM 933 C C . CYS A 1 121 ? 5.900 -2.529 -21.196 1.00 92.12 121 CYS A C 1
ATOM 935 O O . CYS A 1 121 ? 6.240 -2.816 -22.347 1.00 92.12 121 CYS A O 1
ATOM 937 N N . ASN A 1 122 ? 6.281 -3.261 -20.151 1.00 92.38 122 ASN A N 1
ATOM 938 C CA . ASN A 1 122 ? 7.177 -4.405 -20.281 1.00 92.38 122 ASN A CA 1
ATOM 939 C C . ASN A 1 122 ? 6.540 -5.550 -21.080 1.00 92.38 122 ASN A C 1
ATOM 941 O O . ASN A 1 122 ? 7.181 -6.096 -21.977 1.00 92.38 122 ASN A O 1
ATOM 945 N N . SER A 1 123 ? 5.281 -5.887 -20.795 1.00 89.69 123 SER A N 1
ATOM 946 C CA . SER A 1 123 ? 4.600 -7.027 -21.422 1.00 89.69 123 SER A CA 1
ATOM 947 C C . SER A 1 123 ? 4.156 -6.770 -22.865 1.00 89.69 123 SER A C 1
ATOM 949 O O . SER A 1 123 ? 4.250 -7.673 -23.694 1.00 89.69 123 SER A O 1
ATOM 951 N N . GLN A 1 124 ? 3.700 -5.556 -23.187 1.00 89.62 124 GLN A N 1
ATOM 952 C CA . GLN A 1 124 ? 3.059 -5.249 -24.476 1.00 89.62 124 GLN A CA 1
ATOM 953 C C . GLN A 1 124 ? 3.927 -4.409 -25.416 1.00 89.62 124 GLN A C 1
ATOM 955 O O . GLN A 1 124 ? 3.714 -4.408 -26.629 1.00 89.62 124 GLN A O 1
ATOM 960 N N . PHE A 1 125 ? 4.915 -3.697 -24.874 1.00 89.75 125 PHE A N 1
ATOM 961 C CA . PHE A 1 125 ? 5.768 -2.782 -25.635 1.00 89.75 125 PHE A CA 1
ATOM 962 C C . PHE A 1 125 ? 7.258 -3.123 -25.519 1.00 89.75 125 PHE A C 1
ATOM 964 O O . PHE A 1 125 ? 8.094 -2.379 -26.024 1.00 89.75 125 PHE A O 1
ATOM 971 N N . GLY A 1 126 ? 7.613 -4.240 -24.870 1.00 90.31 126 GLY A N 1
ATOM 972 C CA . GLY A 1 126 ? 9.007 -4.657 -24.696 1.00 90.31 126 GLY A CA 1
ATOM 973 C C . GLY A 1 126 ? 9.847 -3.648 -23.906 1.00 90.31 126 GLY A C 1
ATOM 974 O O . GLY A 1 126 ? 11.050 -3.546 -24.136 1.00 90.31 126 GLY A O 1
ATOM 975 N N . GLY A 1 127 ? 9.209 -2.867 -23.028 1.00 90.81 127 GLY A N 1
ATOM 976 C CA . GLY A 1 127 ? 9.853 -1.797 -22.263 1.00 90.81 127 GLY A CA 1
ATOM 977 C C . GLY A 1 127 ? 10.073 -0.495 -23.045 1.00 90.81 127 GLY A C 1
ATOM 978 O O . GLY A 1 127 ? 10.750 0.404 -22.542 1.00 90.81 127 GLY A O 1
ATOM 979 N N . ASP A 1 128 ? 9.529 -0.362 -24.260 1.00 91.25 128 ASP A N 1
ATOM 980 C CA . ASP A 1 128 ? 9.614 0.876 -25.037 1.00 91.25 128 ASP A CA 1
ATOM 981 C C . ASP A 1 128 ? 8.619 1.927 -24.516 1.00 91.25 128 ASP A C 1
ATOM 983 O O . ASP A 1 128 ? 7.405 1.819 -24.695 1.00 91.25 128 ASP A O 1
ATOM 987 N N . TRP A 1 129 ? 9.150 2.983 -23.900 1.00 90.75 129 TRP A N 1
ATOM 988 C CA . TRP A 1 129 ? 8.388 4.147 -23.438 1.00 90.75 129 TRP A CA 1
ATOM 989 C C . TRP A 1 129 ? 8.317 5.285 -24.465 1.00 90.75 129 TRP A C 1
ATOM 991 O O . TRP A 1 129 ? 7.764 6.338 -24.156 1.00 90.75 129 TRP A O 1
ATOM 1001 N N . GLY A 1 130 ? 8.898 5.131 -25.654 1.00 89.62 130 GLY A N 1
ATOM 1002 C CA . GLY A 1 130 ? 8.996 6.186 -26.659 1.00 89.62 130 GLY A CA 1
ATOM 1003 C C . GLY A 1 130 ? 7.728 6.394 -27.489 1.00 89.62 130 GLY A C 1
ATOM 1004 O O . GLY A 1 130 ? 6.681 5.787 -27.259 1.00 89.62 130 GLY A O 1
ATOM 1005 N N . ASP A 1 131 ? 7.853 7.222 -28.529 1.00 82.69 131 ASP A N 1
ATOM 1006 C CA . ASP A 1 131 ? 6.754 7.628 -29.426 1.00 82.69 131 ASP A CA 1
ATOM 1007 C C . ASP A 1 131 ? 6.129 6.472 -30.224 1.00 82.69 131 ASP A C 1
ATOM 1009 O O . ASP A 1 131 ? 5.059 6.617 -30.811 1.00 82.69 131 ASP A O 1
ATOM 1013 N N . LYS A 1 132 ? 6.804 5.320 -30.277 1.00 83.00 132 LYS A N 1
ATOM 1014 C CA . LYS A 1 132 ? 6.306 4.083 -30.897 1.00 83.00 132 LYS A CA 1
ATOM 1015 C C . LYS A 1 132 ? 5.904 3.027 -29.869 1.00 83.00 132 LYS A C 1
ATOM 1017 O O . LYS A 1 132 ? 5.397 1.980 -30.269 1.00 83.00 132 LYS A O 1
ATOM 1022 N N . GLY A 1 133 ? 6.114 3.300 -28.587 1.00 86.06 133 GLY A N 1
ATOM 1023 C CA . GLY A 1 133 ? 5.867 2.401 -27.473 1.00 86.06 133 GLY A CA 1
ATOM 1024 C C . GLY A 1 133 ? 4.670 2.842 -26.633 1.00 86.06 133 GLY A C 1
ATOM 1025 O O . GLY A 1 133 ? 3.673 3.337 -27.167 1.00 86.06 133 GLY A O 1
ATOM 1026 N N . PHE A 1 134 ? 4.775 2.669 -25.317 1.00 87.81 134 PHE A N 1
ATOM 1027 C CA . PHE A 1 134 ? 3.707 2.941 -24.355 1.00 87.81 134 PHE A CA 1
ATOM 1028 C C . PHE A 1 134 ? 3.214 4.400 -24.397 1.00 87.81 134 PHE A C 1
ATOM 1030 O O . PHE A 1 134 ? 2.010 4.647 -24.340 1.00 87.81 134 PHE A O 1
ATOM 1037 N N . SER A 1 135 ? 4.120 5.371 -24.560 1.00 86.56 135 SER A N 1
ATOM 1038 C CA . SER A 1 135 ? 3.775 6.805 -24.552 1.00 86.56 135 SER A CA 1
ATOM 1039 C C . SER A 1 135 ? 3.213 7.325 -25.880 1.00 86.56 135 SER A C 1
ATOM 1041 O O . SER A 1 135 ? 2.851 8.499 -25.970 1.00 86.56 135 SER A O 1
ATOM 1043 N N . SER A 1 136 ? 3.123 6.481 -26.916 1.00 87.12 136 SER A N 1
ATOM 1044 C CA . SER A 1 136 ? 2.424 6.830 -28.157 1.00 87.12 136 SER A CA 1
ATOM 1045 C C . SER A 1 136 ? 0.988 7.250 -27.844 1.00 87.12 136 SER A C 1
ATOM 1047 O O . SER A 1 136 ? 0.328 6.635 -27.005 1.00 87.12 136 SER A O 1
ATOM 1049 N N . PHE A 1 137 ? 0.484 8.264 -28.553 1.00 84.69 137 PHE A N 1
ATOM 1050 C CA . PHE A 1 137 ? -0.847 8.832 -28.321 1.00 84.69 137 PHE A CA 1
ATOM 1051 C C . PHE A 1 137 ? -1.917 7.739 -28.179 1.00 84.69 137 PHE A C 1
ATOM 1053 O O . PHE A 1 137 ? -2.081 6.918 -29.081 1.00 84.69 137 PHE A O 1
ATOM 1060 N N . MET A 1 138 ? -2.600 7.732 -27.027 1.00 82.94 138 MET A N 1
ATOM 1061 C CA . MET A 1 138 ? -3.629 6.769 -26.599 1.00 82.94 138 MET A CA 1
ATOM 1062 C C . MET A 1 138 ? -3.199 5.300 -26.463 1.00 82.94 138 MET A C 1
ATOM 1064 O O . MET A 1 138 ? -3.921 4.526 -25.848 1.00 82.94 138 MET A O 1
ATOM 1068 N N . ARG A 1 139 ? -2.018 4.899 -26.938 1.00 81.81 139 ARG A N 1
ATOM 1069 C CA . ARG A 1 139 ? -1.653 3.486 -27.079 1.00 81.81 139 ARG A CA 1
ATOM 1070 C C . ARG A 1 139 ? -1.433 2.777 -25.743 1.00 81.81 139 ARG A C 1
ATOM 1072 O O . ARG A 1 139 ? -1.979 1.702 -25.534 1.00 81.81 139 ARG A O 1
ATOM 1079 N N . GLY A 1 140 ? -0.659 3.369 -24.831 1.00 78.00 140 GLY A N 1
ATOM 1080 C CA . GLY A 1 140 ? -0.478 2.814 -23.485 1.00 78.00 140 GLY A CA 1
ATOM 1081 C C . GLY A 1 140 ? -1.771 2.844 -22.670 1.00 78.00 140 GLY A C 1
ATOM 1082 O O . GLY A 1 140 ? -2.081 1.880 -21.976 1.00 78.00 140 GLY A O 1
ATOM 1083 N N . TYR A 1 141 ? -2.560 3.913 -22.810 1.00 79.56 141 TYR A N 1
ATOM 1084 C CA . TYR A 1 141 ? -3.842 4.078 -22.121 1.00 79.56 141 TYR A CA 1
ATOM 1085 C C . TYR A 1 141 ? -4.865 3.016 -22.547 1.00 79.56 141 TYR A C 1
ATOM 1087 O O . TYR A 1 141 ? -5.405 2.330 -21.690 1.00 79.56 141 TYR A O 1
ATOM 1095 N N . GLU A 1 142 ? -5.081 2.819 -23.851 1.00 82.44 142 GLU A N 1
ATOM 1096 C CA . GLU A 1 142 ? -6.034 1.830 -24.380 1.00 82.44 142 GLU A CA 1
ATOM 1097 C C . GLU A 1 142 ? -5.724 0.400 -23.929 1.00 82.44 142 GLU A C 1
ATOM 1099 O O . GLU A 1 142 ? -6.640 -0.376 -23.687 1.00 82.44 142 GLU A O 1
ATOM 1104 N N . VAL A 1 143 ? -4.443 0.053 -23.790 1.00 79.69 143 VAL A N 1
ATOM 1105 C CA . VAL A 1 143 ? -4.012 -1.295 -23.385 1.00 79.69 143 VAL A CA 1
ATOM 1106 C C . VAL A 1 143 ? -4.008 -1.468 -21.858 1.00 79.69 143 VAL A C 1
ATOM 1108 O O . VAL A 1 143 ? -4.012 -2.592 -21.365 1.00 79.69 143 VAL A O 1
ATOM 1111 N N . SER A 1 144 ? -4.021 -0.367 -21.100 1.00 75.00 144 SER A N 1
ATOM 1112 C CA . SER A 1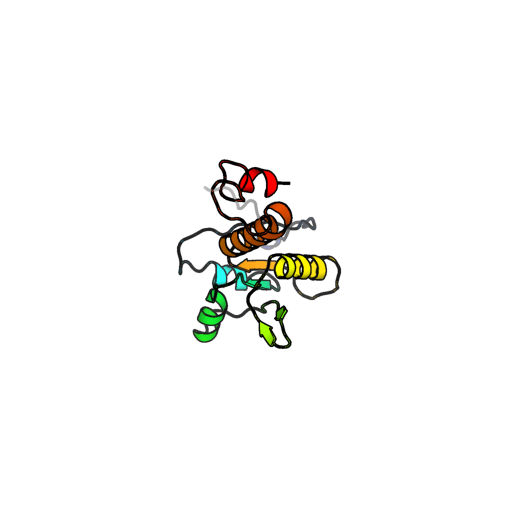 144 ? -4.035 -0.381 -19.627 1.00 75.00 144 SER A CA 1
ATOM 1113 C C . SER A 1 144 ? -5.449 -0.379 -19.030 1.00 75.00 144 SER A C 1
ATOM 1115 O O . SER A 1 144 ? -5.596 -0.427 -17.809 1.00 75.00 144 SER A O 1
ATOM 1117 N N . ILE A 1 145 ? -6.491 -0.304 -19.863 1.00 69.88 145 ILE A N 1
ATOM 1118 C CA . ILE A 1 145 ? -7.898 -0.311 -19.440 1.00 69.88 145 ILE A CA 1
ATOM 1119 C C . ILE A 1 145 ? -8.509 -1.661 -19.840 1.00 69.88 145 ILE A C 1
ATOM 1121 O O . ILE A 1 145 ? -8.303 -2.083 -20.977 1.00 69.88 145 ILE A O 1
ATOM 1125 N N . PRO A 1 146 ? -9.226 -2.347 -18.931 1.00 53.69 146 PRO A N 1
ATOM 1126 C CA . PRO A 1 146 ? -9.884 -3.621 -19.221 1.00 53.69 146 PRO A CA 1
ATOM 1127 C C . PRO A 1 146 ? -11.028 -3.513 -20.238 1.00 53.69 146 PRO A C 1
ATOM 1129 O O . PRO A 1 146 ? -11.696 -2.452 -20.287 1.00 53.69 146 PRO A O 1
#

Secondary structure (DSSP, 8-state):
-PPPPS--GGG--PPPPP--PPP------TTSSHHHHHTTSSSEEEEEBTT--HHHHHHHTTS----B--EEETTEEESSB-SHHHHHHHHHHHHHS--S--EEEEE-HHHHHHHHHHHHHHHHHTT--STTSTTSTTHHHHHH--